Protein AF-A0A828P2I1-F1 (afdb_monomer)

Mean predicted aligned error: 16.16 Å

Structure (mmCIF, N/CA/C/O backbone):
data_AF-A0A828P2I1-F1
#
_entry.id   AF-A0A828P2I1-F1
#
loop_
_atom_site.group_PDB
_atom_site.id
_atom_site.type_symbol
_atom_site.label_atom_id
_atom_site.label_alt_id
_atom_site.label_comp_id
_atom_site.label_asym_id
_atom_site.label_entity_id
_atom_site.label_seq_id
_atom_site.pdbx_PDB_ins_code
_atom_site.Cartn_x
_atom_site.Cartn_y
_atom_site.Cartn_z
_atom_site.occupancy
_atom_site.B_iso_or_equiv
_atom_site.auth_seq_id
_atom_site.auth_comp_id
_atom_site.auth_asym_id
_atom_site.auth_atom_id
_atom_site.pdbx_PDB_model_num
ATOM 1 N N . MET A 1 1 ? 43.411 -24.156 -10.087 1.00 43.12 1 MET A N 1
ATOM 2 C CA . MET A 1 1 ? 42.112 -23.450 -10.078 1.00 43.12 1 MET A CA 1
ATOM 3 C C . MET A 1 1 ? 41.101 -24.313 -9.339 1.00 43.12 1 MET A C 1
ATOM 5 O O . MET A 1 1 ? 40.955 -25.471 -9.703 1.00 43.12 1 MET A O 1
ATOM 9 N N . LYS A 1 2 ? 40.480 -23.806 -8.267 1.00 54.12 2 LYS A N 1
ATOM 10 C CA . LYS A 1 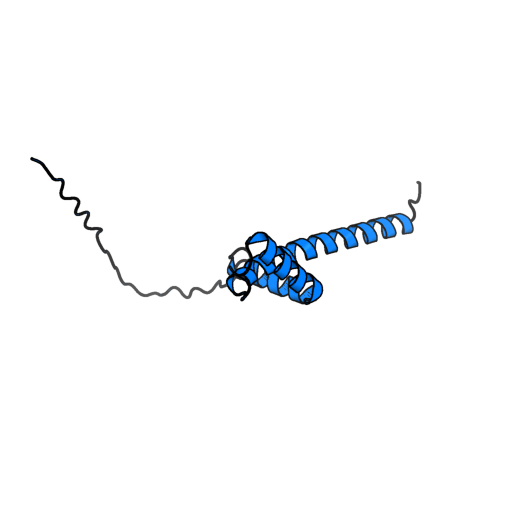2 ? 39.403 -24.508 -7.553 1.00 54.12 2 LYS A CA 1
ATOM 11 C C . LYS A 1 2 ? 38.093 -24.142 -8.246 1.00 54.12 2 LYS A C 1
ATOM 13 O O . LYS A 1 2 ? 37.741 -22.967 -8.268 1.00 54.12 2 LYS A O 1
ATOM 18 N N . PHE A 1 3 ? 37.435 -25.123 -8.852 1.00 54.88 3 PHE A N 1
ATOM 19 C CA . PHE A 1 3 ? 36.083 -24.974 -9.377 1.00 54.88 3 PHE A CA 1
ATOM 20 C C . PHE A 1 3 ? 35.155 -24.875 -8.168 1.00 54.88 3 PHE A C 1
ATOM 22 O O . PHE A 1 3 ? 34.795 -25.889 -7.580 1.00 54.88 3 PHE A O 1
ATOM 29 N N . VAL A 1 4 ? 34.860 -23.650 -7.729 1.00 61.31 4 VAL A N 1
ATOM 30 C CA . VAL A 1 4 ? 33.721 -23.417 -6.840 1.00 61.31 4 VAL A CA 1
ATOM 31 C C . VAL A 1 4 ? 32.501 -23.822 -7.653 1.00 61.31 4 VAL A C 1
ATOM 33 O O . VAL A 1 4 ? 32.218 -23.225 -8.691 1.00 61.31 4 VAL A O 1
ATOM 36 N N . SER A 1 5 ? 31.895 -24.930 -7.241 1.00 61.62 5 SER A N 1
ATOM 37 C CA . SER A 1 5 ? 30.795 -25.592 -7.921 1.00 61.62 5 SER A CA 1
ATOM 38 C C . SER A 1 5 ? 29.671 -24.599 -8.188 1.00 61.62 5 SER A C 1
ATOM 40 O O . SER A 1 5 ? 29.174 -23.957 -7.265 1.00 61.62 5 SER A O 1
ATOM 42 N N . ASP A 1 6 ? 29.251 -24.519 -9.449 1.00 56.72 6 ASP A N 1
ATOM 43 C CA . ASP A 1 6 ? 28.110 -23.728 -9.931 1.00 56.72 6 ASP A CA 1
ATOM 44 C C . ASP A 1 6 ? 26.866 -23.890 -9.027 1.00 56.72 6 ASP A C 1
ATOM 46 O O . ASP A 1 6 ? 26.129 -22.939 -8.798 1.00 56.72 6 ASP A O 1
ATOM 50 N N . ALA A 1 7 ? 26.709 -25.060 -8.392 1.00 57.47 7 ALA A N 1
ATOM 51 C CA . ALA A 1 7 ? 25.658 -25.368 -7.423 1.00 57.47 7 ALA A CA 1
ATOM 52 C C . ALA A 1 7 ? 25.684 -24.529 -6.123 1.00 57.47 7 ALA A C 1
ATOM 54 O O . ALA A 1 7 ? 24.621 -24.107 -5.677 1.00 57.47 7 ALA A O 1
ATOM 55 N N . GLU A 1 8 ? 26.850 -24.234 -5.528 1.00 58.19 8 GLU A N 1
ATOM 56 C CA . GLU A 1 8 ? 26.928 -23.396 -4.310 1.00 58.19 8 GLU A CA 1
ATOM 57 C C . GLU A 1 8 ? 26.665 -21.915 -4.625 1.00 58.19 8 GLU A C 1
ATOM 59 O O . GLU A 1 8 ? 25.993 -21.211 -3.871 1.00 58.19 8 GLU A O 1
ATOM 64 N N . GLN A 1 9 ? 27.137 -21.441 -5.782 1.00 55.31 9 GLN A N 1
ATOM 65 C CA . GLN A 1 9 ? 26.816 -20.100 -6.288 1.00 55.31 9 GLN A CA 1
ATOM 66 C C . GLN A 1 9 ? 25.315 -19.973 -6.581 1.00 55.31 9 GLN A C 1
ATOM 68 O O . GLN A 1 9 ? 24.704 -18.944 -6.301 1.00 55.31 9 GLN A O 1
ATOM 73 N N . GLN A 1 10 ? 24.689 -21.030 -7.102 1.00 53.53 10 GLN A N 1
ATOM 74 C CA . GLN A 1 10 ? 23.267 -21.027 -7.430 1.00 53.53 10 GLN A CA 1
ATOM 75 C C . GLN A 1 10 ? 22.365 -21.122 -6.188 1.00 53.53 10 GLN A C 1
ATOM 77 O O . GLN A 1 10 ? 21.273 -20.557 -6.182 1.00 53.53 10 GLN A O 1
ATOM 82 N N . GLU A 1 11 ? 22.796 -21.813 -5.130 1.00 58.25 11 GLU A N 1
ATOM 83 C CA . GLU A 1 11 ? 22.054 -21.885 -3.864 1.00 58.25 11 GLU A CA 1
ATOM 84 C C . GLU A 1 11 ? 22.141 -20.570 -3.07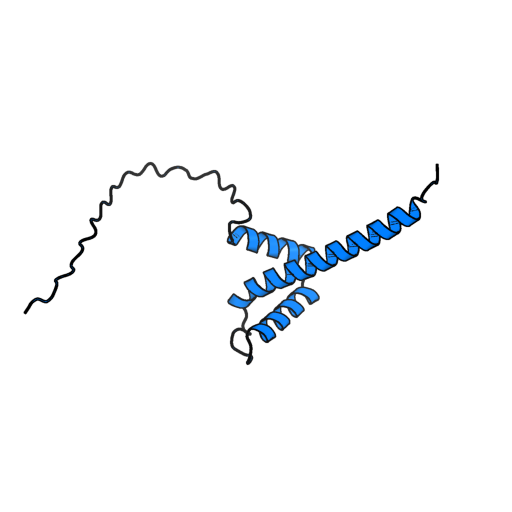8 1.00 58.25 11 GLU A C 1
ATOM 86 O O . GLU A 1 11 ? 21.124 -20.061 -2.605 1.00 58.25 11 GLU A O 1
ATOM 91 N N . THR A 1 12 ? 23.327 -19.957 -3.031 1.00 59.38 12 THR A N 1
ATOM 92 C CA . THR A 1 12 ? 23.529 -18.659 -2.369 1.00 59.38 12 THR A CA 1
ATOM 93 C C . THR A 1 12 ? 22.808 -17.522 -3.090 1.00 59.38 12 THR A C 1
ATOM 95 O O . THR A 1 12 ? 22.162 -16.708 -2.433 1.00 59.38 12 THR A O 1
ATOM 98 N N . THR A 1 13 ? 22.818 -17.498 -4.427 1.00 65.31 13 THR A N 1
ATOM 99 C CA . THR A 1 13 ? 22.059 -16.502 -5.207 1.00 65.31 13 THR A CA 1
ATOM 100 C C . THR A 1 13 ? 20.550 -16.693 -5.093 1.00 65.31 13 THR A C 1
ATOM 102 O O . THR A 1 13 ? 19.833 -15.710 -4.938 1.00 65.31 13 THR A O 1
ATOM 105 N N . LYS A 1 14 ? 20.037 -17.931 -5.106 1.00 63.50 14 LYS A N 1
ATOM 106 C CA . LYS A 1 14 ? 18.602 -18.184 -4.871 1.00 63.50 14 LYS A CA 1
ATOM 107 C C . LYS A 1 14 ? 18.175 -17.725 -3.483 1.00 63.50 14 LYS A C 1
ATOM 109 O O . LYS A 1 14 ? 17.144 -17.070 -3.355 1.00 63.50 14 LYS A O 1
ATOM 114 N N . HIS A 1 15 ? 18.964 -18.048 -2.461 1.00 69.50 15 HIS A N 1
ATOM 115 C CA . HIS A 1 15 ? 18.702 -17.615 -1.095 1.00 69.50 15 HIS A CA 1
ATOM 116 C C . HIS A 1 15 ? 18.688 -16.083 -1.002 1.00 69.50 15 HIS A C 1
ATOM 118 O O . HIS A 1 15 ? 17.715 -15.511 -0.518 1.00 69.50 15 HIS A O 1
ATOM 124 N N . ASP A 1 16 ? 19.703 -15.411 -1.544 1.00 71.88 16 ASP A N 1
ATOM 125 C CA . ASP A 1 16 ? 19.796 -13.947 -1.557 1.00 71.88 16 ASP A CA 1
ATOM 126 C C . ASP A 1 16 ? 18.605 -13.287 -2.276 1.00 71.88 16 ASP A C 1
ATOM 128 O O . ASP A 1 16 ? 17.956 -12.395 -1.730 1.00 71.88 16 ASP A O 1
ATOM 132 N N . VAL A 1 17 ? 18.214 -13.808 -3.444 1.00 73.44 17 VAL A N 1
ATOM 133 C CA . VAL A 1 17 ? 17.051 -13.327 -4.208 1.00 73.44 17 VAL A CA 1
ATOM 134 C C . VAL A 1 17 ? 15.746 -13.494 -3.425 1.00 73.44 17 VAL A C 1
ATOM 136 O O . VAL A 1 17 ? 14.896 -12.603 -3.458 1.00 73.44 17 VAL A O 1
ATOM 139 N N . VAL A 1 18 ? 15.560 -14.598 -2.697 1.00 77.38 18 VAL A N 1
ATOM 140 C CA . VAL A 1 18 ? 14.372 -14.793 -1.848 1.00 77.38 18 VAL A CA 1
ATOM 141 C C . VAL A 1 18 ? 14.326 -13.746 -0.731 1.00 77.38 18 VAL A C 1
ATOM 143 O O . VAL A 1 18 ? 13.278 -13.133 -0.517 1.00 77.38 18 VAL A O 1
ATOM 146 N N . HIS A 1 19 ? 15.456 -13.468 -0.075 1.00 78.38 19 HIS A N 1
ATOM 147 C CA . HIS A 1 19 ? 15.537 -12.445 0.977 1.00 78.38 19 HIS A CA 1
ATOM 148 C C . HIS A 1 19 ? 15.299 -11.030 0.447 1.00 78.38 19 HIS A C 1
ATOM 150 O O . HIS A 1 19 ? 14.582 -10.249 1.077 1.00 78.38 19 HIS A O 1
ATOM 156 N N . ILE A 1 20 ? 15.843 -10.701 -0.726 1.00 79.19 20 ILE A N 1
ATOM 157 C CA . ILE A 1 20 ? 15.625 -9.405 -1.384 1.00 79.19 20 ILE A CA 1
ATOM 158 C C . ILE A 1 20 ? 14.140 -9.213 -1.710 1.00 79.19 20 ILE A C 1
ATOM 160 O O . ILE A 1 20 ? 13.572 -8.163 -1.401 1.00 79.19 20 ILE A O 1
ATOM 164 N N . ASN A 1 21 ? 13.491 -10.231 -2.279 1.00 83.56 21 ASN A N 1
ATOM 165 C CA . ASN A 1 21 ? 12.068 -10.168 -2.608 1.00 83.56 21 ASN A CA 1
ATOM 166 C C . ASN A 1 21 ? 11.194 -10.036 -1.355 1.00 83.56 21 ASN A C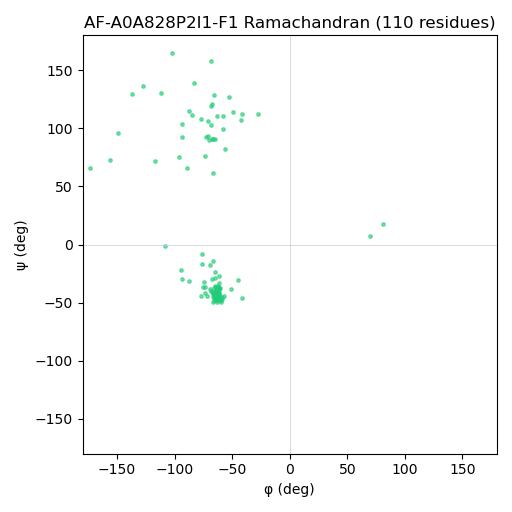 1
ATOM 168 O O . ASN A 1 21 ? 10.261 -9.236 -1.343 1.00 83.56 21 ASN A O 1
ATOM 172 N N . GLN A 1 22 ? 11.523 -10.749 -0.277 1.00 84.25 22 GLN A N 1
ATOM 173 C CA . GLN A 1 22 ? 10.802 -10.637 0.991 1.00 84.25 22 GLN A CA 1
ATOM 174 C C . GLN A 1 22 ? 10.891 -9.215 1.568 1.00 84.25 22 GLN A C 1
ATOM 176 O O . GLN A 1 22 ? 9.877 -8.607 1.912 1.00 84.25 22 GLN A O 1
ATOM 181 N N . ARG A 1 23 ? 12.099 -8.642 1.605 1.00 86.00 23 ARG A N 1
ATOM 182 C CA . ARG A 1 23 ? 12.345 -7.268 2.081 1.00 86.00 23 ARG A CA 1
ATOM 183 C C . ARG A 1 23 ? 11.615 -6.228 1.230 1.00 86.00 23 ARG A C 1
ATOM 185 O O . ARG A 1 23 ? 11.094 -5.244 1.763 1.00 86.00 23 ARG A O 1
ATOM 192 N N . TYR A 1 24 ? 11.551 -6.456 -0.081 1.00 87.25 24 TYR A N 1
ATOM 193 C CA . TYR A 1 24 ? 10.776 -5.626 -0.996 1.00 87.25 24 TYR A CA 1
ATOM 194 C C . TYR A 1 24 ? 9.276 -5.690 -0.680 1.00 87.25 24 TYR A C 1
ATOM 196 O O . TYR A 1 24 ? 8.656 -4.644 -0.505 1.00 87.25 24 TYR A O 1
ATOM 204 N N . LEU A 1 25 ? 8.701 -6.887 -0.528 1.00 87.12 25 LEU A N 1
ATOM 205 C CA . LEU A 1 25 ? 7.277 -7.063 -0.215 1.00 87.12 25 LEU A CA 1
ATOM 206 C C . LEU A 1 25 ? 6.894 -6.442 1.133 1.00 87.12 25 LEU A C 1
ATOM 208 O O . LEU A 1 25 ? 5.833 -5.827 1.266 1.00 87.12 25 LEU A O 1
ATOM 212 N N . GLU A 1 26 ? 7.767 -6.538 2.132 1.00 88.56 26 GLU A N 1
ATOM 213 C CA . GLU A 1 26 ? 7.565 -5.886 3.427 1.00 88.56 26 GLU A CA 1
ATOM 214 C C . GLU A 1 26 ? 7.545 -4.362 3.318 1.00 88.56 26 GLU A C 1
ATOM 216 O O . GLU A 1 26 ? 6.696 -3.711 3.928 1.00 88.56 26 GLU A O 1
ATOM 221 N N . THR A 1 27 ? 8.444 -3.799 2.514 1.00 89.56 27 THR A N 1
ATOM 222 C CA . THR A 1 27 ? 8.530 -2.350 2.306 1.00 89.56 27 THR A CA 1
ATOM 223 C C . THR A 1 27 ? 7.354 -1.842 1.470 1.00 89.56 27 THR A C 1
ATOM 225 O O . THR A 1 27 ? 6.719 -0.853 1.836 1.00 89.56 27 THR A O 1
ATOM 228 N N . ALA A 1 28 ? 7.011 -2.545 0.388 1.00 89.62 28 ALA A N 1
ATOM 229 C CA . ALA A 1 28 ? 5.877 -2.226 -0.473 1.00 89.62 28 ALA A CA 1
ATOM 230 C C . ALA A 1 28 ? 4.552 -2.291 0.302 1.00 89.62 28 ALA A C 1
ATOM 232 O O . ALA A 1 28 ? 3.757 -1.356 0.248 1.00 89.62 28 ALA A O 1
ATOM 233 N N . SER A 1 29 ? 4.333 -3.348 1.093 1.00 89.62 29 SER A N 1
ATOM 234 C CA . SER A 1 29 ? 3.110 -3.487 1.899 1.00 89.62 29 SER A CA 1
ATOM 235 C C . SER A 1 29 ? 2.985 -2.411 2.961 1.00 89.62 29 SER A C 1
ATOM 237 O O . SER A 1 29 ? 1.884 -1.913 3.176 1.00 89.62 29 SER A O 1
ATOM 239 N N . LEU A 1 30 ? 4.094 -1.998 3.579 1.00 89.06 30 LEU A N 1
ATOM 240 C CA . LEU A 1 30 ? 4.091 -0.882 4.516 1.00 89.06 30 LEU A CA 1
ATOM 241 C C . LEU A 1 30 ? 3.722 0.436 3.822 1.00 89.06 30 LEU A C 1
ATOM 243 O O . LEU A 1 30 ? 2.848 1.149 4.306 1.00 89.06 30 LEU A O 1
ATOM 247 N N . LEU A 1 31 ? 4.336 0.742 2.677 1.00 88.81 31 LEU A N 1
ATOM 248 C CA . LEU A 1 31 ? 4.069 1.978 1.937 1.00 88.81 31 LEU A CA 1
ATOM 249 C C . LEU A 1 31 ? 2.611 2.053 1.454 1.00 88.81 31 LEU A C 1
ATOM 251 O O . LEU A 1 31 ? 1.944 3.085 1.578 1.00 88.81 31 LEU A O 1
ATOM 255 N N . VAL A 1 32 ? 2.103 0.937 0.930 1.00 89.38 32 VAL A N 1
ATOM 256 C CA . VAL A 1 32 ? 0.712 0.806 0.491 1.00 89.38 32 VAL A CA 1
ATOM 257 C C . VAL A 1 32 ? -0.235 0.917 1.683 1.00 89.38 32 VAL A C 1
ATOM 259 O O . VAL A 1 32 ? -1.207 1.661 1.600 1.00 89.38 32 VAL A O 1
ATOM 262 N N . ALA A 1 33 ? 0.066 0.273 2.814 1.00 89.94 33 ALA A N 1
ATOM 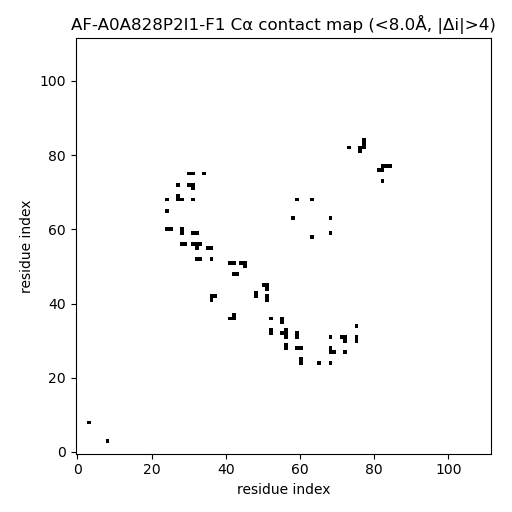263 C CA . ALA A 1 33 ? -0.742 0.383 4.028 1.00 89.94 33 ALA A CA 1
ATOM 264 C C . ALA A 1 33 ? -0.806 1.819 4.557 1.00 89.94 33 ALA A C 1
ATOM 266 O O . ALA A 1 33 ? -1.894 2.299 4.863 1.00 89.94 33 ALA A O 1
ATOM 267 N N . MET A 1 34 ? 0.322 2.534 4.578 1.00 88.12 34 MET A N 1
ATOM 268 C CA . MET A 1 34 ? 0.372 3.951 4.959 1.00 88.12 34 MET A CA 1
ATOM 269 C C . MET A 1 34 ? -0.450 4.839 4.029 1.00 88.12 34 MET A C 1
ATOM 271 O O . MET A 1 34 ? -1.040 5.815 4.476 1.00 88.12 34 MET A O 1
ATOM 275 N N . SER A 1 35 ? -0.526 4.496 2.747 1.00 86.19 35 SER A N 1
ATOM 276 C CA . SER A 1 35 ? -1.339 5.240 1.783 1.00 86.19 35 SER A CA 1
ATOM 277 C C . SER A 1 35 ? -2.831 4.915 1.931 1.00 86.19 35 SER A C 1
ATOM 279 O O . SER A 1 35 ? -3.668 5.818 1.960 1.00 86.19 35 SER A O 1
ATOM 281 N N . LEU A 1 36 ? -3.173 3.631 2.088 1.00 86.31 36 LEU A N 1
ATOM 282 C CA . LEU A 1 36 ? -4.546 3.149 2.274 1.00 86.31 36 LEU A CA 1
ATOM 283 C C . LEU A 1 36 ? -5.146 3.579 3.609 1.00 86.31 36 LEU A C 1
ATOM 285 O O . LEU A 1 36 ? -6.350 3.816 3.683 1.00 86.31 36 LEU A O 1
ATOM 289 N N . TRP A 1 37 ? -4.309 3.747 4.631 1.00 85.81 37 TRP A N 1
ATOM 290 C CA . TRP A 1 37 ? -4.656 4.299 5.934 1.00 85.81 37 TRP A CA 1
ATOM 291 C C . TRP A 1 37 ? -5.591 5.505 5.856 1.00 85.81 37 TRP A C 1
ATOM 293 O O . TRP A 1 37 ? -6.587 5.588 6.572 1.00 85.81 37 TRP A O 1
ATOM 303 N N . HIS A 1 38 ? -5.276 6.443 4.961 1.00 80.94 38 HIS A N 1
ATOM 304 C CA . HIS A 1 38 ? -6.019 7.688 4.823 1.00 80.94 38 HIS A CA 1
ATOM 305 C C . HIS A 1 38 ? -7.464 7.475 4.354 1.00 80.94 38 HIS A C 1
ATOM 307 O O . HIS A 1 38 ? -8.309 8.324 4.624 1.00 80.94 38 HIS A O 1
ATOM 313 N N . SER A 1 39 ? -7.743 6.351 3.691 1.00 79.06 39 SER A N 1
ATOM 314 C CA . SER A 1 39 ? -9.067 5.980 3.175 1.00 79.06 39 SER A CA 1
ATOM 315 C C . SER A 1 39 ? -9.718 4.830 3.954 1.00 79.06 39 SER A C 1
ATOM 317 O O . SER A 1 39 ? -10.828 4.422 3.618 1.00 79.06 39 SER A O 1
ATOM 319 N N . HIS A 1 40 ? -9.049 4.279 4.971 1.00 77.81 40 HIS A N 1
ATOM 320 C CA . HIS A 1 40 ? -9.522 3.091 5.673 1.00 77.81 40 HIS A CA 1
ATOM 321 C C . HIS A 1 40 ? -10.547 3.434 6.753 1.00 77.81 40 HIS A C 1
ATOM 323 O O . HIS A 1 40 ? -10.351 4.354 7.546 1.00 77.81 40 HIS A O 1
ATOM 329 N N . SER A 1 41 ? -11.598 2.619 6.867 1.00 74.44 41 SER A N 1
ATOM 330 C CA . SER A 1 41 ? -12.635 2.774 7.900 1.00 74.44 41 SER A CA 1
ATOM 331 C C . SER A 1 41 ? -12.128 2.529 9.324 1.00 74.44 41 SER A C 1
ATOM 333 O O . SER A 1 41 ? -12.810 2.882 10.276 1.00 74.44 41 SER A O 1
ATOM 335 N N . LEU A 1 42 ? -10.936 1.936 9.470 1.00 75.25 42 LEU A N 1
ATOM 336 C CA . LEU A 1 42 ? -10.287 1.706 10.764 1.00 75.25 42 LEU A CA 1
ATOM 337 C C . LEU A 1 42 ? -9.671 2.976 11.357 1.00 75.25 42 LEU A C 1
ATOM 339 O O . LEU A 1 42 ? -9.417 2.980 12.554 1.00 75.25 42 LEU A O 1
ATOM 343 N N . LYS A 1 43 ? -9.467 4.037 10.564 1.00 76.88 43 LYS A N 1
ATOM 344 C CA . LYS A 1 43 ? -8.780 5.259 10.994 1.00 76.88 43 LYS A CA 1
ATOM 345 C C . LYS A 1 43 ? -9.472 5.902 12.202 1.00 76.88 43 LYS A C 1
ATOM 347 O O . LYS A 1 43 ? -10.540 6.495 12.061 1.00 76.88 43 LYS A O 1
ATOM 352 N N . GLY A 1 44 ? -8.823 5.858 13.365 1.00 73.25 44 GLY A N 1
ATOM 353 C CA . GLY A 1 44 ? -9.341 6.416 14.622 1.00 73.25 44 GLY A CA 1
ATOM 354 C C . GLY A 1 44 ? -10.347 5.515 15.346 1.00 73.25 44 GLY A C 1
ATOM 355 O O . GLY A 1 44 ? -11.098 6.002 16.190 1.00 73.25 44 GLY A O 1
ATOM 356 N N . THR A 1 45 ? -10.384 4.226 15.001 1.00 74.94 45 THR A N 1
ATOM 357 C CA . THR A 1 45 ? -11.252 3.216 15.632 1.00 74.94 45 THR A CA 1
ATOM 358 C C . THR A 1 45 ? -10.539 2.474 16.767 1.00 74.94 45 THR A C 1
ATOM 360 O O . THR A 1 45 ? -11.182 2.043 17.722 1.00 74.94 45 THR A O 1
ATOM 363 N N . LEU A 1 46 ? -9.217 2.317 16.694 1.00 75.75 46 LEU A N 1
ATOM 364 C CA . LEU A 1 46 ? -8.386 1.721 17.736 1.00 75.75 46 LEU A CA 1
ATOM 365 C C . LEU A 1 46 ? -7.643 2.795 18.540 1.00 75.75 46 LEU A C 1
ATOM 367 O O . LEU A 1 46 ? -7.488 3.949 18.152 1.00 75.75 46 LEU A O 1
ATOM 371 N N . ALA A 1 47 ? -7.129 2.368 19.693 1.00 72.50 47 ALA A N 1
ATOM 372 C CA . ALA A 1 47 ? -6.429 3.230 20.641 1.00 72.50 47 ALA A CA 1
ATOM 373 C C . ALA A 1 47 ? -5.060 3.737 20.146 1.00 72.50 47 ALA A C 1
ATOM 375 O O . ALA A 1 47 ? -4.526 4.682 20.721 1.00 72.50 47 ALA A O 1
ATOM 376 N N . SER A 1 48 ? -4.475 3.110 19.118 1.00 80.88 48 SER A N 1
ATOM 377 C CA . SER A 1 48 ? -3.186 3.519 18.558 1.00 80.88 48 SER A CA 1
ATOM 378 C C . SER A 1 48 ? -3.215 3.488 17.032 1.00 80.88 48 SER A C 1
ATOM 380 O O . SER A 1 48 ? -3.558 2.445 16.459 1.00 80.88 48 SER A O 1
ATOM 382 N N . PRO A 1 49 ? -2.782 4.577 16.366 1.00 79.81 49 PRO A N 1
ATOM 383 C CA . PRO A 1 49 ? -2.696 4.617 14.914 1.00 79.81 49 PRO A CA 1
ATOM 384 C C . PRO A 1 49 ? -1.722 3.563 14.368 1.00 79.81 49 PRO A C 1
ATOM 386 O O . PRO A 1 49 ? -1.880 3.054 13.264 1.00 79.81 49 PRO A O 1
ATOM 389 N N . GLU A 1 50 ? -0.724 3.180 15.161 1.00 84.69 50 GLU A N 1
ATOM 390 C CA . GLU A 1 50 ? 0.240 2.158 14.776 1.00 84.69 50 GLU A CA 1
ATOM 391 C C . GLU A 1 50 ? -0.396 0.762 14.706 1.00 84.69 50 GLU A C 1
ATOM 393 O O . GLU A 1 50 ? -0.113 0.001 13.783 1.00 84.69 50 GLU A O 1
ATOM 398 N N . THR A 1 51 ? -1.311 0.433 15.621 1.00 85.62 51 THR A N 1
ATOM 399 C CA . THR A 1 51 ? -1.988 -0.875 15.641 1.00 85.62 51 THR A CA 1
ATOM 400 C C . THR A 1 51 ? -2.896 -1.056 14.434 1.00 85.62 51 THR A C 1
ATOM 402 O O . THR A 1 51 ? -2.880 -2.099 13.783 1.00 85.62 51 THR A O 1
ATOM 405 N N . GLU A 1 52 ? -3.675 -0.030 14.110 1.00 86.19 52 GLU A N 1
ATOM 406 C CA . GLU A 1 52 ? -4.508 -0.027 12.909 1.00 86.19 52 GLU A CA 1
ATOM 407 C C . GLU A 1 52 ? -3.598 -0.151 11.660 1.00 86.19 52 GLU A C 1
ATOM 409 O O . GLU A 1 52 ? -3.933 -0.869 10.722 1.00 86.19 52 GLU A O 1
ATOM 414 N N . MET A 1 53 ? -2.427 0.509 11.635 1.00 87.00 53 MET A N 1
ATOM 415 C CA . MET A 1 53 ? -1.522 0.493 10.477 1.00 87.00 53 MET A CA 1
ATOM 416 C C . MET A 1 53 ? -0.946 -0.906 10.256 1.00 87.00 53 MET A C 1
ATOM 418 O O . MET A 1 53 ? -0.892 -1.398 9.129 1.00 87.00 53 MET A O 1
ATOM 422 N N . GLN A 1 54 ? -0.552 -1.574 11.342 1.00 87.75 54 GLN A N 1
ATOM 423 C CA . GLN A 1 54 ? -0.095 -2.964 11.318 1.00 87.75 54 GLN A CA 1
ATOM 424 C C . GLN A 1 54 ? -1.197 -3.914 10.837 1.00 87.75 54 GLN A C 1
ATOM 426 O O . GLN A 1 54 ? -0.910 -4.875 10.122 1.00 87.75 54 GLN A O 1
ATOM 431 N N . GLN A 1 55 ? -2.454 -3.636 11.189 1.00 87.50 55 GLN A N 1
ATOM 432 C CA . GLN A 1 55 ? -3.600 -4.408 10.721 1.00 87.50 55 GLN A CA 1
ATOM 433 C C . GLN A 1 55 ? -3.799 -4.248 9.207 1.00 87.50 55 GLN A C 1
ATOM 435 O O . GLN A 1 55 ? -3.829 -5.252 8.498 1.00 87.50 55 GLN A O 1
ATOM 440 N N . ILE A 1 56 ? -3.814 -3.014 8.690 1.00 88.50 56 ILE A N 1
ATOM 441 C CA . ILE A 1 56 ? -3.921 -2.760 7.242 1.00 88.50 56 ILE A CA 1
ATOM 442 C C . ILE A 1 56 ? -2.727 -3.365 6.498 1.00 88.50 56 ILE A C 1
ATOM 444 O O . ILE A 1 56 ? -2.899 -4.002 5.463 1.00 88.50 56 ILE A O 1
ATOM 448 N N . ARG A 1 57 ? -1.505 -3.239 7.033 1.00 89.81 57 ARG A N 1
ATOM 449 C CA . ARG A 1 57 ? -0.314 -3.878 6.452 1.00 89.81 57 ARG A CA 1
ATOM 450 C C . ARG A 1 57 ? -0.483 -5.387 6.346 1.00 89.81 57 ARG A C 1
ATOM 452 O O . ARG A 1 57 ? -0.139 -5.962 5.315 1.00 89.81 57 ARG A O 1
ATOM 459 N N . ARG A 1 58 ? -1.001 -6.032 7.393 1.00 88.62 58 ARG A N 1
ATOM 460 C CA . ARG A 1 58 ? -1.263 -7.474 7.393 1.00 88.62 58 ARG A CA 1
ATOM 461 C C . ARG A 1 58 ? -2.314 -7.843 6.348 1.00 88.62 58 ARG A C 1
ATOM 463 O O . ARG A 1 58 ? -2.124 -8.818 5.631 1.00 88.62 58 ARG A O 1
ATOM 470 N N . GLU A 1 59 ? -3.382 -7.062 6.238 1.00 89.75 59 GLU A N 1
ATOM 471 C CA . GLU A 1 59 ? -4.432 -7.264 5.234 1.00 89.75 59 GLU A CA 1
ATOM 472 C C . GLU A 1 59 ? -3.896 -7.116 3.807 1.00 89.75 59 GLU A C 1
ATOM 474 O O . GLU A 1 59 ? -4.189 -7.951 2.956 1.00 89.75 59 GLU A O 1
ATOM 479 N N . VAL A 1 60 ? -3.038 -6.125 3.554 1.00 89.94 60 VAL A N 1
ATOM 480 C CA . VAL A 1 60 ? -2.355 -5.964 2.263 1.00 89.94 60 VAL A CA 1
ATOM 481 C C . VAL A 1 60 ? -1.431 -7.151 1.992 1.00 89.94 60 VAL A C 1
ATOM 483 O O . VAL A 1 60 ? -1.477 -7.726 0.913 1.00 89.94 60 VAL A O 1
ATOM 486 N N . MET A 1 61 ? -0.625 -7.568 2.968 1.00 88.38 61 MET A N 1
ATOM 487 C CA . MET A 1 61 ? 0.328 -8.669 2.796 1.00 88.38 61 MET A CA 1
ATOM 488 C C . MET A 1 61 ? -0.352 -10.024 2.549 1.00 88.38 61 MET A C 1
ATOM 490 O O . MET A 1 61 ? 0.174 -10.838 1.797 1.00 88.38 61 MET A O 1
ATOM 494 N N . LEU A 1 62 ? -1.505 -10.274 3.177 1.00 86.88 62 LEU A N 1
ATOM 495 C CA . LEU A 1 62 ? -2.253 -11.528 3.028 1.00 86.88 62 LEU A CA 1
ATOM 496 C C . LEU A 1 62 ? -3.233 -11.506 1.848 1.00 86.88 62 LEU A C 1
ATOM 498 O O . LEU A 1 62 ? -3.513 -12.554 1.272 1.00 86.88 62 LEU A O 1
ATOM 502 N N . GLY A 1 63 ? -3.786 -10.339 1.518 1.00 87.50 63 GLY A N 1
ATOM 503 C CA . GLY A 1 63 ? -4.831 -10.197 0.507 1.00 87.50 63 GLY A CA 1
ATOM 504 C C . GLY A 1 63 ? -4.320 -9.844 -0.887 1.00 87.50 63 GLY A C 1
ATOM 505 O O . GLY A 1 63 ? -5.031 -10.087 -1.860 1.00 87.50 63 GLY A O 1
ATOM 506 N N . TRP A 1 64 ? -3.121 -9.263 -1.007 1.00 86.69 64 TRP A N 1
ATOM 507 C CA . TRP A 1 64 ? -2.624 -8.733 -2.277 1.00 86.69 64 TRP A CA 1
ATOM 508 C C . TRP A 1 64 ? -1.447 -9.558 -2.807 1.00 86.69 64 TRP A C 1
ATOM 510 O O . TRP A 1 64 ? -0.471 -9.776 -2.088 1.00 86.69 64 TRP A O 1
ATOM 520 N N . PRO A 1 65 ? -1.479 -9.980 -4.084 1.00 87.12 65 PRO A N 1
ATOM 521 C CA . PRO A 1 65 ? -0.319 -10.592 -4.714 1.00 87.12 65 PRO A CA 1
ATOM 522 C C . PRO A 1 65 ? 0.811 -9.567 -4.905 1.00 87.12 65 PRO A C 1
ATOM 524 O O . PRO A 1 65 ? 0.571 -8.362 -5.006 1.00 87.12 65 PRO A O 1
ATOM 527 N N . ALA A 1 66 ? 2.049 -10.060 -5.030 1.00 85.38 66 ALA A N 1
ATOM 528 C CA . ALA A 1 66 ? 3.252 -9.245 -5.240 1.00 85.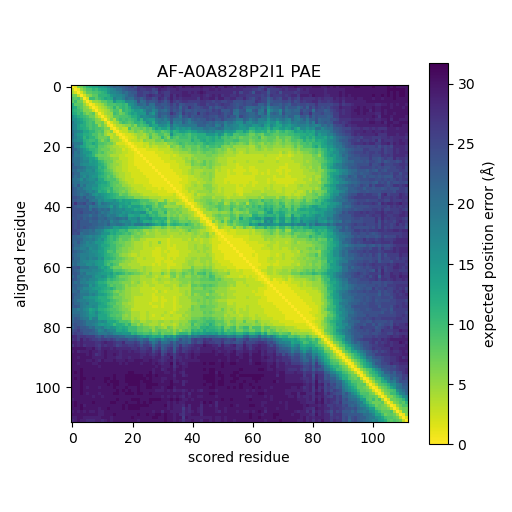38 66 ALA A CA 1
ATOM 529 C C . ALA A 1 66 ? 3.115 -8.238 -6.399 1.00 85.38 66 ALA A C 1
ATOM 531 O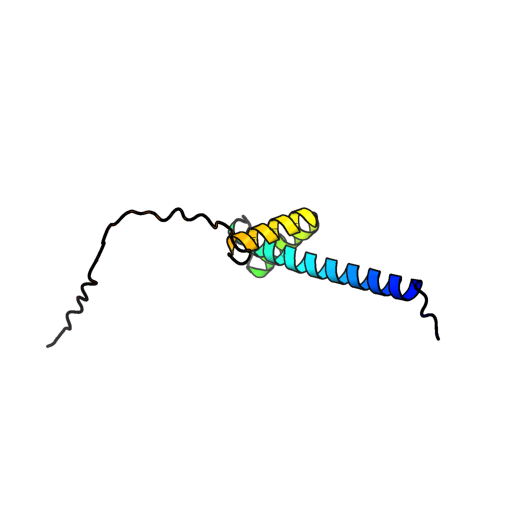 O . ALA A 1 66 ? 3.561 -7.097 -6.291 1.00 85.38 66 ALA A O 1
ATOM 532 N N . ASP A 1 67 ? 2.452 -8.644 -7.484 1.00 86.25 67 ASP A N 1
ATOM 533 C CA . ASP A 1 67 ? 2.208 -7.784 -8.643 1.00 86.25 67 ASP A CA 1
ATOM 534 C C . ASP A 1 67 ? 1.282 -6.600 -8.310 1.00 86.25 67 ASP A C 1
ATOM 536 O O . ASP A 1 67 ? 1.596 -5.453 -8.626 1.00 86.25 67 ASP A O 1
ATOM 540 N N . ALA A 1 68 ? 0.194 -6.841 -7.570 1.00 88.50 68 ALA A N 1
ATOM 541 C CA . ALA A 1 68 ? -0.719 -5.783 -7.136 1.00 88.50 68 ALA A CA 1
ATOM 542 C C . ALA A 1 68 ? -0.039 -4.811 -6.156 1.00 88.50 68 ALA A C 1
ATOM 544 O O . ALA A 1 68 ? -0.247 -3.600 -6.230 1.00 88.50 68 ALA A O 1
ATOM 545 N N . LEU A 1 69 ? 0.819 -5.331 -5.275 1.00 88.50 69 LEU A N 1
ATOM 546 C CA . LEU A 1 69 ? 1.669 -4.544 -4.378 1.00 88.50 69 LEU A CA 1
ATOM 547 C C . LEU A 1 69 ? 2.640 -3.639 -5.140 1.00 88.50 69 LEU A C 1
ATOM 549 O O . LEU A 1 69 ? 2.796 -2.470 -4.783 1.00 88.50 69 LEU A O 1
ATOM 553 N N . ASN A 1 70 ? 3.255 -4.152 -6.204 1.00 87.94 70 ASN A N 1
ATOM 554 C CA . ASN A 1 70 ? 4.135 -3.377 -7.072 1.00 87.94 70 ASN A CA 1
ATOM 555 C C . ASN A 1 70 ? 3.354 -2.276 -7.808 1.00 87.94 70 ASN A C 1
ATOM 557 O O . ASN A 1 70 ? 3.759 -1.115 -7.797 1.00 87.94 70 ASN A O 1
ATOM 561 N N . GLN A 1 71 ? 2.187 -2.596 -8.378 1.00 88.81 71 GLN A N 1
ATOM 562 C CA . GLN A 1 71 ? 1.316 -1.607 -9.022 1.00 88.81 71 GLN A CA 1
ATOM 563 C C . GLN A 1 71 ? 0.881 -0.499 -8.051 1.00 88.81 71 GLN A C 1
ATOM 565 O O . GLN A 1 71 ? 0.984 0.686 -8.376 1.00 88.81 71 GLN A O 1
ATOM 570 N N . ALA A 1 72 ? 0.446 -0.866 -6.843 1.00 89.56 72 ALA A N 1
ATOM 571 C CA . ALA A 1 72 ? 0.056 0.089 -5.812 1.00 89.56 72 ALA A CA 1
ATOM 572 C C . ALA A 1 72 ? 1.241 0.958 -5.368 1.00 89.56 72 ALA A C 1
ATOM 574 O O . ALA A 1 72 ? 1.113 2.177 -5.288 1.00 89.56 72 ALA A O 1
ATOM 575 N N . THR A 1 73 ? 2.413 0.356 -5.167 1.00 89.19 73 THR A N 1
ATOM 576 C CA . THR A 1 73 ? 3.654 1.070 -4.829 1.00 89.19 73 THR A CA 1
ATOM 577 C C . THR A 1 73 ? 4.036 2.071 -5.919 1.00 89.19 73 THR A C 1
ATOM 579 O O . THR A 1 73 ? 4.268 3.241 -5.624 1.00 89.19 73 THR A O 1
ATOM 582 N N . ASN A 1 74 ? 4.012 1.663 -7.190 1.00 88.69 74 ASN A N 1
ATOM 583 C CA . ASN A 1 74 ? 4.257 2.556 -8.324 1.00 88.69 74 ASN A CA 1
ATOM 584 C C . ASN A 1 74 ? 3.236 3.695 -8.383 1.00 88.69 74 ASN A C 1
ATOM 586 O O . ASN A 1 74 ? 3.594 4.832 -8.684 1.00 88.69 74 ASN A O 1
ATOM 590 N N . ARG A 1 75 ? 1.969 3.430 -8.044 1.00 88.06 75 ARG A N 1
ATOM 591 C CA . ARG A 1 75 ? 0.947 4.476 -7.972 1.00 88.06 75 ARG A CA 1
ATOM 592 C C . ARG A 1 75 ? 1.238 5.479 -6.858 1.00 88.06 75 ARG A C 1
ATOM 594 O O . ARG A 1 75 ? 1.110 6.675 -7.099 1.00 88.06 75 ARG A O 1
ATOM 601 N N . VAL A 1 76 ? 1.658 5.018 -5.681 1.00 87.81 76 VAL A N 1
ATOM 602 C CA . VAL A 1 76 ? 2.056 5.889 -4.562 1.00 87.81 76 VAL A CA 1
ATOM 603 C C . VAL A 1 76 ? 3.258 6.747 -4.949 1.00 87.81 76 VAL A C 1
ATOM 605 O O . VAL A 1 76 ? 3.224 7.963 -4.783 1.00 87.81 76 VAL A O 1
ATOM 608 N N . LEU A 1 77 ? 4.289 6.142 -5.541 1.00 86.81 77 LEU A N 1
ATOM 609 C CA . LEU A 1 77 ? 5.478 6.854 -6.009 1.00 86.81 77 LEU A CA 1
ATOM 610 C C . LEU A 1 77 ? 5.154 7.880 -7.108 1.00 86.81 77 LEU A C 1
ATOM 612 O O . LEU A 1 77 ? 5.729 8.968 -7.117 1.00 86.81 77 LEU A O 1
ATOM 616 N N . TYR A 1 78 ? 4.212 7.563 -8.001 1.00 87.31 78 TYR A N 1
ATOM 617 C CA . TYR A 1 78 ? 3.706 8.488 -9.017 1.00 87.31 78 TYR A CA 1
ATOM 618 C C . TYR A 1 78 ? 2.949 9.667 -8.393 1.00 87.31 78 TYR A C 1
ATOM 620 O O . TYR A 1 78 ? 3.218 10.818 -8.723 1.00 87.31 78 TYR A O 1
ATOM 628 N N . LEU A 1 79 ? 2.033 9.400 -7.456 1.00 84.19 79 LEU A N 1
ATOM 629 C CA . LEU A 1 79 ? 1.285 10.446 -6.749 1.00 84.19 79 LEU A CA 1
ATOM 630 C C . LEU A 1 79 ? 2.196 11.321 -5.873 1.00 84.19 79 LEU A C 1
ATOM 632 O O . LEU A 1 79 ? 1.913 12.499 -5.688 1.00 84.19 79 LEU A O 1
ATOM 636 N N . SER A 1 80 ? 3.304 10.764 -5.380 1.00 82.44 80 SER A N 1
ATOM 637 C CA . SER A 1 80 ? 4.335 11.490 -4.635 1.00 82.44 80 SER A CA 1
ATOM 638 C C . SER A 1 80 ? 5.251 12.346 -5.524 1.00 82.44 80 SER A C 1
ATOM 640 O O . SER A 1 80 ? 6.101 13.056 -4.989 1.00 82.44 80 SER A O 1
ATOM 642 N N . GLY A 1 81 ? 5.154 12.245 -6.855 1.00 83.06 81 GLY A N 1
ATOM 643 C CA . GLY A 1 81 ? 6.077 12.900 -7.790 1.00 83.06 81 GLY A CA 1
ATOM 644 C C . GLY A 1 81 ? 7.499 12.318 -7.797 1.00 83.06 81 GLY A C 1
ATOM 645 O O . GLY A 1 81 ? 8.381 12.874 -8.445 1.00 83.06 81 GLY A O 1
ATOM 646 N N . MET A 1 82 ? 7.741 11.203 -7.094 1.00 82.44 82 MET A N 1
ATOM 647 C CA . MET A 1 82 ? 9.035 10.503 -7.087 1.00 82.44 82 MET A CA 1
ATOM 648 C C . MET A 1 82 ? 9.270 9.719 -8.379 1.00 82.44 82 MET A C 1
ATOM 650 O O . MET A 1 82 ? 10.399 9.634 -8.859 1.00 82.44 82 MET A O 1
ATOM 654 N N . LEU A 1 83 ? 8.210 9.136 -8.944 1.00 76.44 83 LEU A N 1
ATOM 655 C CA . LEU A 1 83 ? 8.237 8.655 -10.320 1.00 76.44 83 LEU A CA 1
ATOM 656 C C . LEU A 1 83 ? 7.904 9.840 -11.215 1.00 76.44 83 LEU A C 1
ATOM 658 O O . LEU A 1 83 ? 6.777 10.331 -11.190 1.00 76.44 83 LEU A O 1
ATOM 662 N N . GLY A 1 84 ? 8.903 10.290 -11.976 1.00 59.47 84 GLY A N 1
ATOM 663 C CA . GLY A 1 84 ? 8.777 11.418 -12.885 1.00 59.47 84 GLY A CA 1
ATOM 664 C C . GLY A 1 84 ? 7.536 11.270 -13.753 1.00 59.47 84 GLY A C 1
ATOM 665 O O . GLY A 1 84 ? 7.432 10.375 -14.594 1.00 59.47 84 GLY A O 1
ATOM 666 N N . ASN A 1 85 ? 6.592 12.176 -13.553 1.00 53.16 85 ASN A N 1
ATOM 667 C CA . ASN A 1 85 ? 5.560 12.467 -14.517 1.00 53.16 85 ASN A CA 1
ATOM 668 C C . ASN A 1 85 ? 6.287 13.046 -15.731 1.00 53.16 85 ASN A C 1
ATOM 670 O O . ASN A 1 85 ? 6.469 14.250 -15.857 1.00 53.16 85 ASN A O 1
ATOM 674 N N . ARG A 1 86 ? 6.670 12.179 -16.673 1.00 52.78 86 ARG A N 1
ATOM 675 C CA . ARG A 1 86 ? 6.792 12.564 -18.082 1.00 52.78 86 ARG A CA 1
ATOM 676 C C . ARG A 1 86 ? 5.388 12.894 -18.612 1.00 52.78 86 ARG A C 1
ATOM 678 O O . ARG A 1 86 ? 4.866 12.238 -19.500 1.00 52.78 86 ARG A O 1
ATOM 685 N N . HIS A 1 87 ? 4.759 13.899 -18.017 1.00 49.69 87 HIS A N 1
ATOM 686 C CA . HIS A 1 87 ? 3.927 14.838 -18.741 1.00 49.69 87 HIS A CA 1
ATOM 687 C C . HIS A 1 87 ? 4.873 15.960 -19.174 1.00 49.69 87 HIS A C 1
ATOM 689 O O . HIS A 1 87 ? 4.806 17.090 -18.710 1.00 49.69 87 HIS A O 1
ATOM 695 N N . ASP A 1 88 ? 5.806 15.609 -20.057 1.00 51.25 88 ASP A N 1
ATOM 696 C CA . ASP A 1 88 ? 6.412 16.577 -20.963 1.00 51.25 88 ASP A CA 1
ATOM 697 C C . ASP A 1 88 ? 5.334 16.883 -22.014 1.00 51.25 88 ASP A C 1
ATOM 699 O O . ASP A 1 88 ? 5.280 16.277 -23.080 1.00 51.25 88 ASP A O 1
ATOM 703 N N . ALA A 1 89 ? 4.353 17.681 -21.601 1.00 45.88 89 ALA A N 1
ATOM 704 C CA . ALA A 1 89 ? 3.379 18.378 -22.429 1.00 45.88 89 ALA A CA 1
ATOM 705 C C . ALA A 1 89 ? 2.569 19.291 -21.501 1.00 45.88 89 ALA A C 1
ATOM 707 O O . ALA A 1 89 ? 1.375 19.095 -21.282 1.00 45.88 89 ALA A O 1
ATOM 708 N N . ASP A 1 90 ? 3.247 20.280 -20.930 1.00 42.28 90 ASP A N 1
ATOM 709 C CA . ASP A 1 90 ? 2.625 21.589 -20.790 1.00 42.28 90 ASP A CA 1
ATOM 710 C C . ASP A 1 90 ? 2.556 22.160 -22.219 1.00 42.28 90 ASP A C 1
ATOM 712 O O . ASP A 1 90 ? 3.604 22.471 -22.790 1.00 42.28 90 ASP A O 1
ATOM 716 N N . PRO A 1 91 ? 1.394 22.236 -22.897 1.00 49.62 91 PRO A N 1
ATOM 717 C CA . PRO A 1 91 ? 1.237 23.308 -23.852 1.00 49.62 91 PRO A CA 1
ATOM 718 C C . PRO A 1 91 ? 1.178 24.573 -23.006 1.00 49.62 91 PRO A C 1
ATOM 720 O O . PRO A 1 91 ? 0.159 24.842 -22.372 1.00 49.62 91 PRO A O 1
ATOM 723 N N . GLU A 1 92 ? 2.293 25.298 -22.990 1.00 46.84 92 GLU A N 1
ATOM 724 C CA . GLU A 1 92 ? 2.389 26.686 -22.561 1.00 46.84 92 GLU A CA 1
ATOM 725 C C . GLU A 1 92 ? 1.034 27.380 -22.785 1.00 46.84 92 GLU A C 1
ATOM 727 O O . GLU A 1 92 ? 0.623 27.546 -23.944 1.00 46.84 92 GLU A O 1
ATOM 732 N N 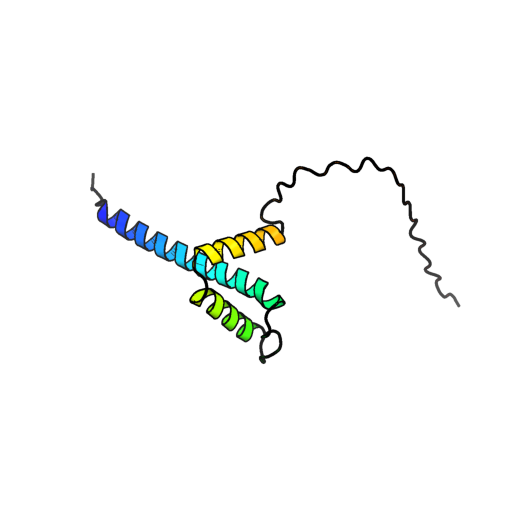. PRO A 1 93 ? 0.290 27.780 -21.735 1.00 45.28 93 PRO A N 1
ATOM 733 C CA . PRO A 1 93 ? -0.797 28.708 -21.937 1.00 45.28 93 PRO A CA 1
ATOM 734 C C . PRO A 1 93 ? -0.143 30.046 -22.276 1.00 45.28 93 PRO A C 1
ATOM 736 O O . PRO A 1 93 ? 0.153 30.874 -21.415 1.00 45.28 93 PRO A O 1
ATOM 739 N N . THR A 1 94 ? 0.075 30.252 -23.575 1.00 50.69 94 THR A N 1
ATOM 740 C CA . THR A 1 94 ? 0.185 31.562 -24.213 1.00 50.69 94 THR A CA 1
ATOM 741 C C . THR A 1 94 ? -1.101 32.323 -23.892 1.00 50.69 94 THR A C 1
ATOM 743 O O . THR A 1 94 ? -2.069 32.349 -24.645 1.00 50.69 94 THR A O 1
ATOM 746 N N . GLY A 1 95 ? -1.135 32.915 -22.707 1.00 45.34 95 GLY A N 1
ATOM 747 C CA . GLY A 1 95 ? -2.312 33.546 -22.142 1.00 45.34 95 GLY A CA 1
ATOM 748 C C . GLY A 1 95 ? -1.873 34.583 -21.134 1.00 45.34 95 GLY A C 1
ATOM 749 O O . GLY A 1 95 ? -1.979 34.383 -19.932 1.00 45.34 95 GLY A O 1
ATOM 750 N N . LYS A 1 96 ? -1.337 35.692 -21.648 1.00 53.03 96 LYS A N 1
ATOM 751 C CA . LYS A 1 96 ? -1.093 36.926 -20.902 1.00 53.03 96 LYS A CA 1
ATOM 752 C C . LYS A 1 96 ? -2.276 37.220 -19.979 1.00 53.03 96 LYS A C 1
ATOM 754 O O . LYS A 1 96 ? -3.337 37.606 -20.462 1.00 53.03 96 LYS A O 1
ATOM 759 N N . THR A 1 97 ? -2.092 37.143 -18.669 1.00 41.94 97 THR A N 1
ATOM 760 C CA . THR A 1 97 ? -2.816 38.025 -17.752 1.00 41.94 97 THR A CA 1
ATOM 761 C C . THR A 1 97 ? -1.937 38.287 -16.541 1.00 41.94 97 THR A C 1
ATOM 763 O O . THR A 1 97 ? -1.833 37.498 -15.611 1.00 41.94 97 THR A O 1
ATOM 766 N N . GLU A 1 98 ? -1.252 39.420 -16.630 1.00 50.72 98 GLU A N 1
ATOM 767 C CA . GLU A 1 98 ? -0.763 40.206 -15.512 1.00 50.72 98 GLU A CA 1
ATOM 768 C C . GLU A 1 98 ? -1.846 40.280 -14.422 1.00 50.72 98 GLU A C 1
ATOM 770 O O . GLU A 1 98 ? -2.865 40.944 -14.588 1.00 50.72 98 GLU A O 1
ATOM 775 N N . ALA A 1 99 ? -1.637 39.572 -13.316 1.00 45.78 99 ALA A N 1
ATOM 776 C CA . ALA A 1 99 ? -2.329 39.818 -12.059 1.00 45.78 99 ALA A CA 1
ATOM 777 C C . ALA A 1 99 ? -1.265 40.220 -11.037 1.00 45.78 99 ALA A C 1
ATOM 779 O O . ALA A 1 99 ? -0.862 39.465 -10.155 1.00 45.78 99 ALA A O 1
ATOM 780 N N . THR A 1 100 ? -0.751 41.432 -11.232 1.00 49.31 100 THR A N 1
ATOM 781 C CA . THR A 1 100 ? -0.016 42.174 -10.215 1.00 49.31 100 THR A CA 1
ATOM 782 C C . THR A 1 100 ? -1.008 42.517 -9.109 1.00 49.31 100 THR A C 1
ATOM 784 O O . THR A 1 100 ? -1.678 43.545 -9.171 1.00 49.31 100 THR A O 1
ATOM 787 N N . GLU A 1 101 ? -1.137 41.664 -8.100 1.00 51.12 101 GLU A N 1
ATOM 788 C CA . GLU A 1 101 ? -1.773 42.049 -6.843 1.00 51.12 101 GLU A CA 1
ATOM 789 C C . GLU A 1 101 ? -0.690 42.526 -5.860 1.00 51.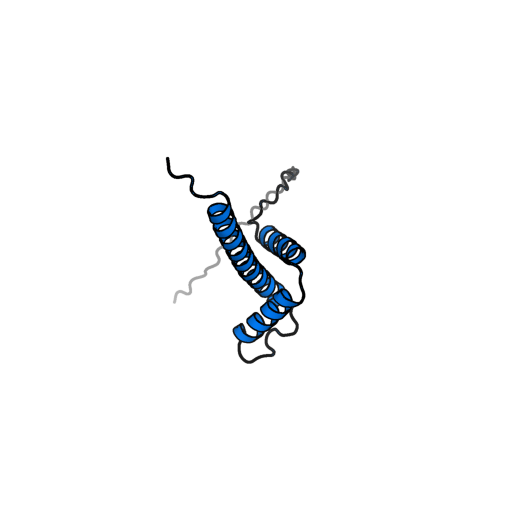12 101 GLU A C 1
ATOM 791 O O . GLU A 1 101 ? 0.076 41.721 -5.323 1.00 51.12 101 GLU A O 1
ATOM 796 N N . PRO A 1 102 ? -0.547 43.849 -5.638 1.00 48.41 102 PRO A N 1
ATOM 797 C CA . PRO A 1 102 ? 0.357 44.360 -4.623 1.00 48.41 102 PRO A CA 1
ATOM 798 C C . PRO A 1 102 ? -0.167 43.968 -3.238 1.00 48.41 102 PRO A C 1
ATOM 800 O O . PRO A 1 102 ? -1.263 44.360 -2.834 1.00 48.41 102 PRO A O 1
ATOM 803 N N . VAL A 1 103 ? 0.647 43.229 -2.481 1.00 48.84 103 VAL A N 1
ATOM 804 C CA . VAL A 1 103 ? 0.435 42.978 -1.050 1.00 48.84 103 VAL A CA 1
ATOM 805 C C . VAL A 1 103 ? 0.388 44.323 -0.321 1.00 48.84 103 VAL A C 1
ATOM 807 O O . VAL A 1 103 ? 1.410 44.936 -0.007 1.00 48.84 103 VAL A O 1
ATOM 810 N N . THR A 1 104 ? -0.825 44.796 -0.040 1.00 53.50 104 THR A N 1
ATOM 811 C CA . THR A 1 104 ? -1.063 45.934 0.846 1.00 53.50 104 THR A CA 1
ATOM 812 C C . THR A 1 104 ? -0.803 45.500 2.288 1.00 53.50 104 THR A C 1
ATOM 814 O O . THR A 1 104 ? -1.645 44.940 2.989 1.00 53.50 104 THR A O 1
ATOM 817 N N . SER A 1 105 ? 0.435 45.717 2.733 1.00 49.06 105 SER A N 1
ATOM 818 C CA . SER A 1 105 ? 0.833 45.584 4.134 1.00 49.06 105 SER A CA 1
ATOM 819 C C . SER A 1 105 ? 0.165 46.678 4.969 1.00 49.06 105 SER A C 1
ATOM 821 O O . SER A 1 105 ? 0.713 47.761 5.152 1.00 49.06 105 SER A O 1
ATOM 823 N N . LYS A 1 106 ? -1.019 46.397 5.518 1.00 48.69 106 LYS A N 1
ATOM 824 C CA . LYS A 1 106 ? -1.692 47.265 6.493 1.00 48.69 106 LYS A CA 1
ATOM 825 C C . LYS A 1 106 ? -1.399 46.792 7.924 1.00 48.69 106 LYS A C 1
ATOM 827 O O . LYS A 1 106 ? -2.257 46.222 8.588 1.00 48.69 106 LYS A O 1
ATOM 832 N N . LYS A 1 107 ? -0.182 47.049 8.425 1.00 50.34 107 LYS A N 1
ATOM 833 C CA . LYS A 1 107 ? 0.104 47.090 9.875 1.00 50.34 107 LYS A CA 1
ATOM 834 C C . LYS A 1 107 ? -0.023 48.541 10.336 1.00 50.34 107 LYS A C 1
ATOM 836 O O . LYS A 1 107 ? 0.938 49.298 10.265 1.00 50.34 107 LYS A O 1
ATOM 841 N N . HIS A 1 108 ? -1.205 48.938 10.804 1.00 48.47 108 HIS A N 1
ATOM 842 C CA . HIS A 1 108 ? -1.310 50.150 11.614 1.00 48.47 108 HIS A CA 1
ATOM 843 C C . HIS A 1 108 ? -0.811 49.827 13.021 1.00 48.47 108 HIS A C 1
ATOM 845 O O . HIS A 1 108 ? -1.456 49.100 13.775 1.00 48.47 108 HIS A O 1
ATOM 851 N N . SER A 1 109 ? 0.370 50.346 13.345 1.00 53.50 109 SER A N 1
ATOM 852 C CA . SER A 1 109 ? 0.891 50.391 14.704 1.00 53.50 109 SER A CA 1
ATOM 853 C C . SER A 1 109 ? 0.024 51.317 15.556 1.00 53.50 109 SER A C 1
ATOM 855 O O . SER A 1 109 ? -0.233 52.461 15.190 1.00 53.50 109 SER A O 1
ATOM 857 N N . LYS A 1 110 ? -0.406 50.806 16.709 1.00 47.81 110 LYS A N 1
ATOM 858 C CA . LYS A 1 110 ? -0.938 51.577 17.832 1.00 47.81 110 LYS A CA 1
ATOM 859 C C . LYS A 1 110 ? 0.222 52.379 18.433 1.00 47.81 110 LYS A C 1
ATOM 861 O O . LYS A 1 110 ? 1.191 51.773 18.881 1.00 47.81 110 LYS A O 1
ATOM 866 N N . ALA A 1 111 ? 0.130 53.703 18.436 1.00 47.81 111 ALA A N 1
ATOM 867 C CA . ALA A 1 111 ? 0.989 54.568 19.237 1.00 47.81 111 ALA A CA 1
ATOM 868 C C . ALA A 1 111 ? 0.098 55.504 20.058 1.00 47.81 111 ALA A C 1
ATOM 870 O O . ALA A 1 111 ? -0.941 55.956 19.577 1.00 47.81 111 ALA A O 1
ATOM 871 N N . SER A 1 112 ? 0.494 55.628 21.321 1.00 44.62 112 SER A N 1
ATOM 872 C CA . SER A 1 112 ? -0.158 56.330 22.423 1.00 44.62 112 SER A CA 1
ATOM 873 C C . SER A 1 112 ? -0.220 57.839 22.240 1.00 44.62 112 SER A C 1
ATOM 875 O O . SER A 1 112 ? 0.600 58.373 21.464 1.00 44.62 112 SER A O 1
#

Foldseek 3Di:
DDPPDPVVVVVVVVVVVVVVLVVVLLVLLLLLLVVCQVVDPCNPVDPDSVVSSVVSSVCCSVPPDPVRSVVSSVVSCVVVCVPPPPPPDPPPPPDDDDPPDDPPPPDDDDDD

Radius of gyration: 25.98 Å; Cα contacts (8 Å, |Δi|>4): 50; chains: 1; bounding box: 55×82×47 Å

Solvent-accessible surface area (backbone atoms only — not comparable to full-atom values): 7032 Å² total; per-residue (Å²): 136,84,81,76,53,68,65,61,59,50,50,52,50,52,52,49,51,52,52,52,52,51,55,47,52,54,51,33,24,45,55,42,20,65,59,47,45,82,76,39,90,57,66,86,71,57,98,42,74,66,60,49,42,53,48,45,21,49,48,42,60,76,72,43,55,73,66,57,40,49,54,48,37,53,50,52,36,40,76,68,57,73,42,75,74,84,66,88,68,74,77,76,78,90,63,94,70,90,77,85,74,80,83,80,82,81,78,82,77,88,77,132

InterPro domains:
  IPR010027 Tail assembly protein G [PF06894] (1-96)
  IPR04370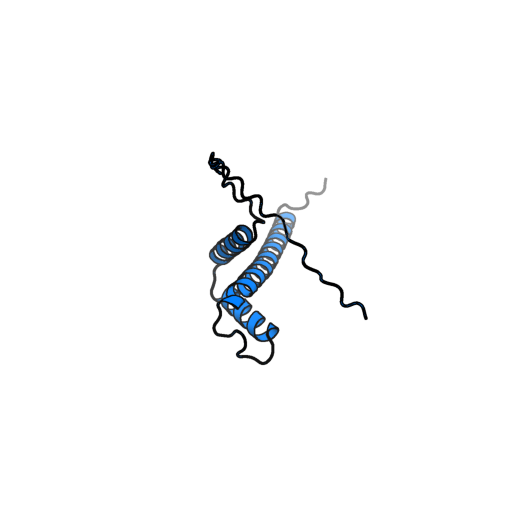4 Tail assembly protein GT [MF_04134] (1-112)

Sequence (112 aa):
MKFVSDAEQQETTKHDVVHINQRYLETASLLVAMSLWHSHSLKGTLASPETEMQQIRREVMLGWPADALNQATNRVLYLSGMLGNRHDADPEPTGKTEATEPVTSKKHSKAS

Secondary structure (DSSP, 8-state):
-----HHHHHHHHHHHHHHHHHHHHHHHHHHHHHHHGGG-TTTTTSS-HHHHHHHHHHHHHHHS-HHHHHHHHHHHHHHTT-S-----------------------------

pLDDT: mean 71.8, std 16.74, range [41.94, 89.94]

Organism: Escherichia coli (NCBI:txid562)

Nearest PDB structures (foldseek):
  6u8t-assembly1_A  TM=4.228E-01  e=7.073E-01  Pasteurella multocida subsp. multocida str. Pm70
  6u8t-assembly2_D  TM=3.496E-01  e=1.508E+00  Pasteurella multocida subsp. multocida str. Pm70